Protein AF-A0AAQ3N5R8-F1 (afdb_monomer_lite)

Secondary structure (DSSP, 8-state):
-----EETTEE-TTHHHHHHHHHH---------TT-TT-GGGGHHHHHHHTTSS-HHHHHHHHHHHHHH--TTTHHHHHHHHHHTSPPHHHHHH-SSSPPPHHHHHHHHHHHHHHHHHHHTT--

Radius of gyration: 15.42 Å; chains: 1; bounding box: 42×44×30 Å

Foldseek 3Di:
DDPPQDDPLDGDPVVVVVLQVLLPADQDPPPDDPPDPPQLCVCLVVLLSQLLHPDPVSVLSSLSSVLNRQDPVCLVVVLVVLVVPDDDPVCCVPPPPDHDDPSNVNSSVSNNCSNCVVVVVVVD

pLDDT: mean 78.36, std 16.83, range [29.94, 96.44]

InterPro domains:
  IPR051954 tRNA (32-2'-O)-methyltransferase regulator THADA [PTHR14387] (9-120)
  IPR056842 tRNA (32-2'-O)-methyltransferase regulator THADA-like, C-terminal TPR repeats region [PF25151] (10-114)

Sequence (124 aa):
MTFKIFFGNNLHSSLYPILILLSRLKPSSIAGETGDELDPFLFMPWIRRCSTQSNLRVRVLASRALTSIVSNEKLPAVLHNIISELPSLDKLIKSTSFPISFNFIHGILLQLSTLLDIKFRNLC

Organism: Vigna mungo (NCBI:txid3915)

Structure (mmCIF, N/CA/C/O backbone):
data_AF-A0AAQ3N5R8-F1
#
_entry.id   AF-A0AAQ3N5R8-F1
#
loop_
_atom_site.group_PDB
_atom_site.id
_atom_site.type_symbol
_atom_site.label_atom_id
_atom_site.label_alt_id
_atom_site.label_comp_id
_atom_site.label_asym_id
_atom_site.label_entity_id
_atom_site.label_seq_id
_atom_site.pdbx_PDB_ins_code
_atom_site.Cartn_x
_atom_site.Cartn_y
_atom_site.Cartn_z
_atom_site.occupancy
_atom_site.B_iso_or_equiv
_atom_site.auth_seq_id
_atom_site.auth_comp_id
_atom_site.auth_asym_id
_atom_site.auth_atom_id
_atom_site.pdbx_PDB_model_num
ATOM 1 N N . MET A 1 1 ? -9.227 -26.777 -4.753 1.00 32.94 1 MET A N 1
ATOM 2 C CA . MET A 1 1 ? -9.284 -25.930 -5.964 1.00 32.94 1 MET A CA 1
ATOM 3 C C . MET A 1 1 ? -8.456 -24.682 -5.694 1.00 32.94 1 MET A C 1
ATOM 5 O O . MET A 1 1 ? -8.952 -23.706 -5.155 1.00 32.94 1 MET A O 1
ATOM 9 N N . THR A 1 2 ? -7.147 -24.771 -5.923 1.00 29.94 2 THR A N 1
ATOM 10 C CA . THR A 1 2 ? -6.189 -23.723 -5.551 1.00 29.94 2 THR A CA 1
ATOM 11 C C . THR A 1 2 ? -6.289 -22.589 -6.564 1.00 29.94 2 THR A C 1
ATOM 13 O O . THR A 1 2 ? -5.842 -22.736 -7.701 1.0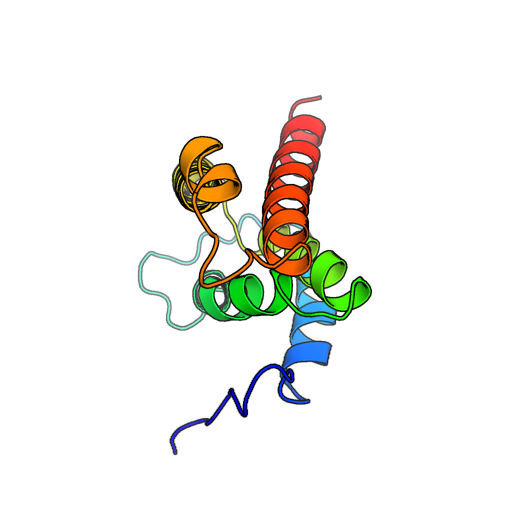0 29.94 2 THR A O 1
ATOM 16 N N . PHE A 1 3 ? -6.907 -21.473 -6.176 1.00 36.16 3 PHE A N 1
ATOM 17 C CA . PHE A 1 3 ? -6.918 -20.251 -6.973 1.00 36.16 3 PHE A CA 1
ATOM 18 C C . PHE A 1 3 ? -5.462 -19.794 -7.202 1.00 36.16 3 PHE A C 1
ATOM 20 O O . PHE A 1 3 ? -4.814 -19.233 -6.321 1.00 36.16 3 PHE A O 1
ATOM 27 N N . LYS A 1 4 ? -4.913 -20.065 -8.393 1.00 40.03 4 LYS A N 1
ATOM 28 C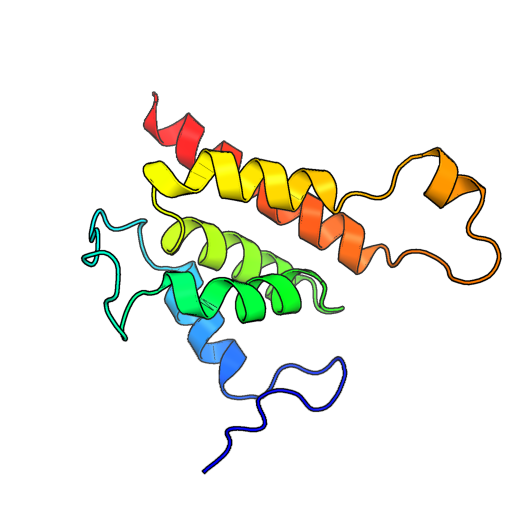 CA . LYS A 1 4 ? -3.632 -19.512 -8.860 1.00 40.03 4 LYS A CA 1
ATOM 29 C C . LYS A 1 4 ? -3.859 -18.050 -9.257 1.00 40.03 4 LYS A C 1
ATOM 31 O O . LYS A 1 4 ? -4.124 -17.746 -10.412 1.00 40.03 4 LYS A O 1
ATOM 36 N N . ILE A 1 5 ? -3.788 -17.147 -8.281 1.00 48.22 5 ILE A N 1
ATOM 37 C CA . ILE A 1 5 ? -4.097 -15.713 -8.451 1.00 48.22 5 ILE A CA 1
ATOM 38 C C . ILE A 1 5 ? -2.923 -14.920 -9.084 1.00 48.22 5 ILE A C 1
ATOM 40 O O . ILE A 1 5 ? -3.092 -13.759 -9.447 1.00 48.22 5 ILE A O 1
ATOM 44 N N . PHE A 1 6 ? -1.745 -15.522 -9.316 1.00 44.12 6 PHE A N 1
ATOM 45 C CA . PHE A 1 6 ? -0.616 -14.828 -9.958 1.00 44.12 6 PHE A CA 1
ATOM 46 C C . PHE A 1 6 ? 0.121 -15.662 -11.015 1.00 44.12 6 PHE A C 1
ATOM 48 O O . PHE A 1 6 ? 0.752 -16.667 -10.697 1.00 44.12 6 PHE A O 1
ATOM 55 N N . PHE A 1 7 ? 0.132 -15.159 -12.254 1.00 37.19 7 PHE A N 1
ATOM 56 C CA . PHE A 1 7 ? 1.115 -15.483 -13.294 1.00 37.19 7 PHE A CA 1
ATOM 57 C C . PHE A 1 7 ? 1.968 -14.219 -13.542 1.00 37.19 7 PHE A C 1
ATOM 59 O O . PHE A 1 7 ? 1.585 -13.323 -14.291 1.00 37.19 7 PHE A O 1
ATOM 66 N N . GLY A 1 8 ? 3.120 -14.110 -12.871 1.00 50.25 8 GLY A N 1
ATOM 67 C CA . GLY A 1 8 ? 4.098 -13.029 -13.093 1.00 50.25 8 GLY A CA 1
ATOM 68 C C . GLY A 1 8 ? 3.706 -11.628 -12.581 1.00 50.25 8 GLY A C 1
ATOM 69 O O . GLY A 1 8 ? 2.978 -11.481 -11.596 1.00 50.25 8 GLY A O 1
ATOM 70 N N . ASN A 1 9 ? 4.247 -10.591 -13.237 1.00 51.66 9 ASN A N 1
ATOM 71 C CA . ASN A 1 9 ? 3.976 -9.160 -12.995 1.00 51.66 9 ASN A CA 1
ATOM 72 C C . ASN A 1 9 ? 2.664 -8.679 -13.646 1.00 51.66 9 ASN A C 1
ATOM 74 O O . ASN A 1 9 ? 2.498 -7.485 -13.866 1.00 51.66 9 ASN A O 1
ATOM 78 N N . ASN A 1 10 ? 1.762 -9.596 -13.998 1.00 53.59 10 ASN A N 1
ATOM 79 C CA . ASN A 1 10 ? 0.477 -9.274 -14.596 1.00 53.59 10 ASN A CA 1
ATOM 80 C C . ASN A 1 10 ? -0.633 -9.611 -13.600 1.00 53.59 10 ASN A C 1
ATOM 82 O O . ASN A 1 10 ? -0.675 -10.701 -13.026 1.00 53.59 10 ASN A O 1
ATOM 86 N N . LEU A 1 11 ? -1.523 -8.648 -13.379 1.00 57.69 11 LEU A N 1
ATOM 87 C CA . LEU A 1 11 ? -2.721 -8.833 -12.567 1.00 57.69 11 LEU A CA 1
ATOM 88 C C . LEU A 1 11 ? -3.626 -9.864 -13.232 1.00 57.69 11 LEU A C 1
ATOM 90 O O . LEU A 1 11 ? -3.932 -9.744 -14.417 1.00 57.69 11 LEU A O 1
ATOM 94 N N . HIS A 1 12 ? -4.093 -10.847 -12.467 1.00 66.62 12 HIS A N 1
ATOM 95 C CA . HIS A 1 12 ? -5.153 -11.731 -12.933 1.00 66.62 12 HIS A CA 1
ATOM 96 C C . HIS A 1 12 ? -6.409 -10.906 -13.251 1.00 66.62 12 HIS A C 1
ATOM 98 O O . HIS A 1 12 ? -6.757 -9.998 -12.493 1.00 66.62 12 HIS A O 1
ATOM 104 N N . SER A 1 13 ? -7.103 -11.218 -14.349 1.00 62.00 13 SER A N 1
ATOM 105 C CA . SER A 1 13 ? -8.218 -10.406 -14.862 1.00 62.00 13 SER A CA 1
ATOM 106 C C . SER A 1 13 ? -9.344 -10.177 -13.841 1.00 62.00 13 SER A C 1
ATOM 108 O O . SER A 1 13 ? -10.042 -9.171 -13.926 1.00 62.00 13 SER A O 1
ATOM 110 N N . SER A 1 14 ? -9.491 -11.049 -12.836 1.00 69.31 14 SER A N 1
ATOM 111 C CA . SER A 1 14 ? -10.467 -10.888 -11.749 1.00 69.31 14 SER A CA 1
ATOM 112 C C . SER A 1 14 ? -10.062 -9.882 -10.660 1.00 69.31 14 SER A C 1
ATOM 114 O O . SER A 1 14 ? -10.931 -9.391 -9.946 1.00 69.31 14 SER A O 1
ATOM 116 N N . LEU A 1 15 ? -8.775 -9.534 -10.525 1.00 68.94 15 LEU A N 1
ATOM 117 C CA . LEU A 1 15 ? -8.301 -8.585 -9.507 1.00 68.94 15 LEU A CA 1
ATOM 118 C C . LEU A 1 15 ? -8.639 -7.135 -9.855 1.00 68.94 15 LEU A C 1
ATOM 120 O O . LEU A 1 15 ? -8.842 -6.322 -8.958 1.00 68.94 15 LEU A O 1
ATOM 124 N N . TYR A 1 16 ? -8.705 -6.795 -11.143 1.00 75.25 16 TYR A N 1
ATOM 125 C CA . TYR A 1 16 ? -8.977 -5.424 -11.573 1.00 75.25 16 TYR A CA 1
ATOM 126 C C . TYR A 1 16 ? -10.404 -4.957 -11.216 1.00 75.25 16 TYR A C 1
ATOM 128 O O . TYR A 1 16 ? -10.529 -3.891 -10.607 1.00 75.25 16 TYR A O 1
ATOM 136 N N . PRO A 1 17 ? -11.471 -5.748 -11.469 1.00 76.50 17 PRO A N 1
ATOM 137 C CA . PRO A 1 17 ? -12.812 -5.438 -10.972 1.00 76.50 17 PRO A CA 1
ATOM 138 C C . PRO A 1 17 ? -12.884 -5.305 -9.445 1.00 76.50 17 PRO A C 1
ATOM 140 O O . PRO A 1 17 ? -13.523 -4.379 -8.949 1.00 76.50 17 PRO A O 1
ATOM 143 N N . ILE A 1 18 ? -12.188 -6.175 -8.700 1.00 80.38 18 ILE A N 1
ATOM 144 C CA . ILE A 1 18 ? -12.127 -6.112 -7.229 1.00 80.38 18 ILE A CA 1
ATOM 145 C C . ILE A 1 18 ? -11.458 -4.808 -6.779 1.00 80.38 18 ILE A C 1
ATOM 147 O O . ILE A 1 18 ? -11.992 -4.111 -5.921 1.00 80.38 18 ILE A O 1
ATOM 151 N N . L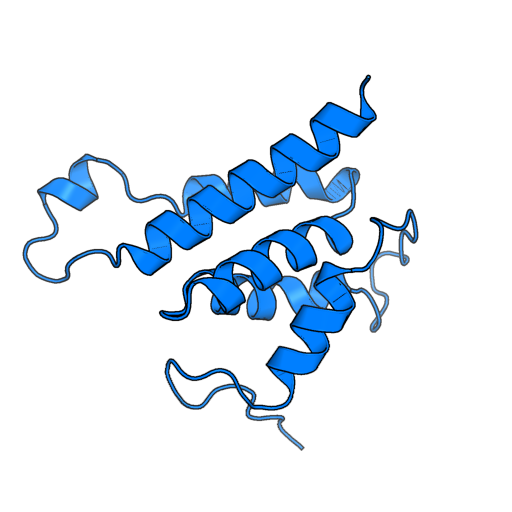EU A 1 19 ? -10.336 -4.419 -7.397 1.00 79.12 19 LEU A N 1
ATOM 152 C CA . LEU A 1 19 ? -9.671 -3.146 -7.109 1.00 79.12 19 LEU A CA 1
ATOM 153 C C . LEU A 1 19 ? -10.591 -1.949 -7.358 1.00 79.12 19 LEU A C 1
ATOM 155 O O . LEU A 1 19 ? -10.641 -1.037 -6.536 1.00 79.12 19 LEU A O 1
ATOM 159 N N . ILE A 1 20 ? -11.318 -1.943 -8.481 1.00 80.88 20 ILE A N 1
ATOM 160 C CA . ILE A 1 20 ? -12.282 -0.882 -8.793 1.00 80.88 20 ILE A CA 1
ATOM 161 C C . ILE A 1 20 ? -13.350 -0.812 -7.706 1.00 80.88 20 ILE A C 1
ATOM 163 O O . ILE A 1 20 ? -13.604 0.278 -7.192 1.00 80.88 20 ILE A O 1
ATOM 167 N N . LEU A 1 21 ? -13.941 -1.950 -7.337 1.00 83.75 21 LEU A N 1
ATOM 168 C CA . LEU A 1 21 ? -14.972 -2.014 -6.308 1.00 83.75 21 LEU A CA 1
ATOM 169 C C . LEU A 1 21 ? -14.449 -1.460 -4.977 1.00 83.75 21 LEU A C 1
ATOM 171 O O . LEU A 1 21 ? -15.000 -0.490 -4.458 1.00 83.75 21 LEU A O 1
ATOM 175 N N . LEU A 1 22 ? -13.332 -2.002 -4.482 1.00 80.62 22 LEU A N 1
ATOM 176 C CA . LEU A 1 22 ? -12.738 -1.612 -3.202 1.00 80.62 22 LEU A CA 1
ATOM 177 C C . LEU A 1 22 ? -12.284 -0.145 -3.182 1.00 80.62 22 LEU A C 1
ATOM 179 O O . LEU A 1 22 ? -12.442 0.530 -2.168 1.00 80.62 22 LEU A O 1
ATOM 183 N N . SER A 1 23 ? -11.781 0.391 -4.301 1.00 79.94 23 SER A N 1
ATOM 184 C CA . SER A 1 23 ? -11.316 1.788 -4.402 1.00 79.94 23 SER A CA 1
ATOM 185 C C . SER A 1 23 ? -12.417 2.846 -4.262 1.00 79.94 23 SER A C 1
ATOM 187 O O . SER A 1 23 ? -12.122 4.039 -4.115 1.00 79.94 23 SER A O 1
ATOM 189 N N . ARG A 1 24 ? -13.681 2.422 -4.368 1.00 82.12 24 ARG A N 1
ATOM 190 C CA . ARG A 1 24 ? -14.867 3.281 -4.279 1.00 82.12 24 ARG A CA 1
ATOM 191 C C . ARG A 1 24 ? -15.641 3.087 -2.980 1.00 82.12 24 ARG A C 1
ATOM 193 O O . ARG A 1 24 ? -16.567 3.857 -2.731 1.00 82.12 24 ARG A O 1
ATOM 200 N N . LEU A 1 25 ? -15.278 2.096 -2.166 1.00 77.19 25 LEU A N 1
ATOM 201 C CA . LEU A 1 25 ? -15.881 1.908 -0.854 1.00 77.19 25 LEU A CA 1
ATOM 202 C C . LEU A 1 25 ? -15.501 3.076 0.057 1.00 77.19 25 LEU A C 1
ATOM 204 O O . LEU A 1 25 ? -14.342 3.493 0.109 1.00 77.19 25 LEU A O 1
ATOM 208 N N . LYS A 1 26 ? -16.481 3.600 0.795 1.00 69.50 26 LYS A N 1
ATOM 209 C CA . LYS A 1 26 ? -16.179 4.458 1.942 1.00 69.50 26 LYS A CA 1
ATOM 210 C C . LYS A 1 26 ? -15.566 3.580 3.038 1.00 69.50 26 LYS A C 1
ATOM 212 O O . LYS A 1 26 ? -16.011 2.441 3.169 1.00 69.50 26 LYS A O 1
ATOM 217 N N . PRO A 1 27 ? -14.589 4.075 3.816 1.00 62.31 27 PRO A N 1
ATOM 218 C CA . PRO A 1 27 ? -14.076 3.340 4.966 1.00 62.31 27 PRO A CA 1
ATOM 219 C C . PRO A 1 27 ? -15.244 3.060 5.920 1.00 62.31 27 PRO A C 1
ATOM 221 O O . PRO A 1 27 ? -15.755 3.968 6.573 1.00 62.31 27 PRO A O 1
ATOM 224 N N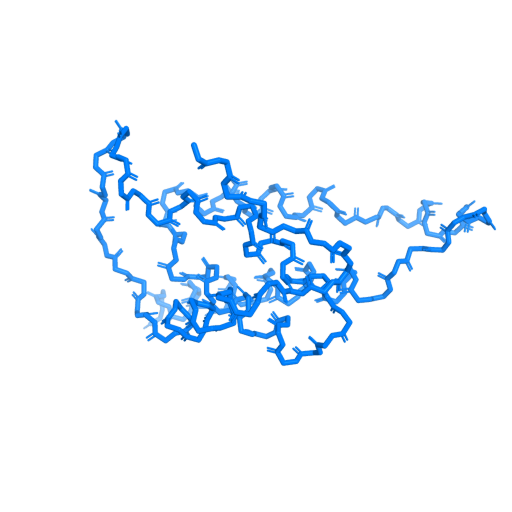 . SER A 1 28 ? -15.733 1.823 5.925 1.00 52.28 28 SER A N 1
ATOM 225 C CA . SER A 1 28 ? -16.853 1.401 6.759 1.00 52.28 28 SER A CA 1
ATOM 226 C C . SER A 1 28 ? -16.337 1.013 8.138 1.00 52.28 28 SER A C 1
ATOM 228 O O . SER A 1 28 ? -15.367 0.268 8.242 1.00 52.28 28 SER A O 1
ATOM 230 N N . SER A 1 29 ? -17.024 1.448 9.196 1.00 52.53 29 SER A N 1
ATOM 231 C CA . SER A 1 29 ? -16.778 1.019 10.584 1.00 52.53 29 SER A CA 1
ATOM 232 C C . SER A 1 29 ? -17.260 -0.417 10.858 1.00 52.53 29 SER A C 1
ATOM 234 O O . SER A 1 29 ? -17.679 -0.730 11.970 1.00 52.53 29 SER A O 1
ATOM 236 N N . ILE A 1 30 ? -17.250 -1.288 9.845 1.00 53.31 30 ILE A N 1
ATOM 237 C CA . ILE A 1 30 ? -17.525 -2.713 10.022 1.00 53.31 30 ILE A CA 1
ATOM 238 C C . ILE A 1 30 ? -16.238 -3.303 10.588 1.00 53.31 30 ILE A C 1
ATOM 240 O O . ILE A 1 30 ? -15.337 -3.718 9.862 1.00 53.31 30 ILE A O 1
ATOM 244 N N . ALA A 1 31 ? -16.118 -3.229 11.910 1.00 54.53 31 ALA A N 1
ATOM 245 C CA . ALA A 1 31 ? -15.230 -4.095 12.655 1.00 54.53 31 ALA A CA 1
ATOM 246 C C . ALA A 1 31 ? -15.838 -5.497 12.551 1.00 54.53 31 ALA A C 1
ATOM 248 O O . ALA A 1 31 ? -16.706 -5.860 13.338 1.00 54.53 31 ALA A O 1
ATOM 249 N N . GLY A 1 32 ? -15.457 -6.241 11.508 1.00 53.62 32 GLY A N 1
ATOM 250 C CA . GLY A 1 32 ? -15.628 -7.688 11.533 1.00 53.62 32 GLY A CA 1
ATOM 251 C C . GLY A 1 32 ? -14.906 -8.208 12.772 1.00 53.62 32 GLY A C 1
ATOM 252 O O . GLY A 1 32 ? -13.792 -7.765 13.072 1.00 53.62 32 GLY A O 1
ATOM 253 N N . GLU A 1 33 ? -15.568 -9.074 13.529 1.00 55.12 33 GLU A N 1
ATOM 254 C CA . GLU A 1 33 ? -14.991 -9.689 14.718 1.00 55.12 33 GLU A CA 1
ATOM 255 C C . GLU A 1 33 ? -13.663 -10.366 14.342 1.00 55.12 33 GLU A C 1
ATOM 257 O O . GLU A 1 33 ? -13.506 -10.912 13.245 1.00 55.12 33 GLU A O 1
ATOM 262 N N . THR A 1 34 ? -12.662 -10.292 15.220 1.00 56.66 34 THR A N 1
ATOM 263 C CA . THR A 1 34 ? -11.351 -10.907 14.977 1.00 56.66 34 THR A CA 1
ATOM 264 C C . THR A 1 34 ? -11.516 -12.393 14.654 1.00 56.66 34 THR A C 1
ATOM 266 O O . THR A 1 34 ? -11.839 -13.173 15.545 1.00 56.66 34 THR A O 1
ATOM 269 N N . GLY A 1 35 ? -11.270 -12.779 13.398 1.00 60.78 35 GLY A N 1
ATOM 270 C CA . GLY A 1 35 ? -11.422 -14.159 12.923 1.00 60.78 35 GLY A CA 1
ATOM 271 C C . GLY A 1 35 ? -12.508 -14.372 11.865 1.00 60.78 35 GLY A C 1
ATOM 272 O O . GLY A 1 35 ? -12.667 -15.505 11.420 1.00 60.78 35 GLY A O 1
ATOM 273 N N . ASP A 1 36 ? -13.219 -13.323 11.439 1.00 70.88 36 ASP A N 1
ATOM 274 C CA . ASP A 1 36 ? -14.186 -13.420 10.342 1.00 70.88 36 ASP A CA 1
ATOM 275 C C . ASP A 1 36 ? -13.492 -13.780 9.012 1.00 70.88 36 ASP A C 1
ATOM 277 O O . ASP A 1 36 ? -12.589 -13.082 8.538 1.00 70.88 36 ASP A O 1
ATOM 281 N N . GLU A 1 37 ? -13.932 -14.877 8.392 1.00 72.19 37 GLU A N 1
ATOM 282 C CA . GLU A 1 37 ? -13.450 -15.364 7.093 1.00 72.19 37 GLU A CA 1
ATOM 283 C C . GLU A 1 37 ? -13.729 -14.353 5.962 1.00 72.19 37 GLU A C 1
ATOM 285 O O . GLU A 1 37 ? -13.113 -14.408 4.895 1.00 72.19 37 GLU A O 1
ATOM 290 N N . LEU A 1 38 ? -14.620 -13.387 6.213 1.00 75.50 38 LEU A N 1
ATOM 291 C CA . LEU A 1 38 ? -14.995 -12.323 5.290 1.00 75.50 38 LEU A CA 1
ATOM 292 C C . LEU A 1 38 ? -14.318 -10.970 5.582 1.00 75.50 38 LEU A C 1
ATOM 294 O O . LEU A 1 38 ? -14.686 -9.980 4.944 1.00 75.50 38 LEU A O 1
ATOM 298 N N . ASP A 1 39 ? -13.319 -10.896 6.481 1.00 80.75 39 ASP A N 1
ATOM 299 C CA . ASP A 1 39 ? -12.597 -9.645 6.778 1.00 80.75 39 ASP A CA 1
ATOM 300 C C . ASP A 1 39 ? -11.947 -9.072 5.495 1.00 80.75 39 ASP A C 1
ATOM 302 O O . ASP A 1 39 ? -11.022 -9.677 4.934 1.00 80.75 39 ASP A O 1
ATOM 306 N N . PRO A 1 40 ? -12.353 -7.871 5.024 1.00 82.94 40 PRO A N 1
ATOM 307 C CA . PRO A 1 40 ? -11.762 -7.236 3.847 1.00 82.94 40 PRO A CA 1
ATOM 308 C C . PRO A 1 40 ? -10.246 -7.020 3.959 1.00 82.94 40 PRO A C 1
ATOM 310 O O . PRO A 1 40 ? -9.551 -6.901 2.946 1.00 82.94 40 PRO A O 1
ATOM 313 N N . PHE A 1 41 ? -9.705 -6.994 5.180 1.00 87.31 41 PHE A N 1
ATOM 314 C CA . PHE A 1 41 ? -8.273 -6.906 5.435 1.00 87.31 41 PHE A CA 1
ATOM 315 C C . PHE A 1 41 ? -7.489 -8.105 4.874 1.00 87.31 41 PHE A C 1
ATOM 317 O O . PHE A 1 41 ? -6.318 -7.955 4.521 1.00 87.31 41 PHE A O 1
ATOM 324 N N . LEU A 1 42 ? -8.126 -9.269 4.688 1.00 86.94 42 LEU A N 1
ATOM 325 C CA . LEU A 1 42 ? -7.517 -10.448 4.056 1.00 86.94 42 LEU A CA 1
ATOM 326 C C . LEU A 1 42 ? -7.076 -10.180 2.605 1.00 86.94 42 LEU A C 1
ATOM 328 O O . LEU A 1 42 ? -6.153 -10.824 2.100 1.00 86.94 42 LEU A O 1
ATOM 332 N N . PHE A 1 43 ? -7.667 -9.183 1.935 1.00 87.88 43 PHE A N 1
ATOM 333 C CA . PHE A 1 43 ? -7.252 -8.765 0.593 1.00 87.88 43 PHE A CA 1
ATOM 334 C C . PHE A 1 43 ? -5.979 -7.909 0.584 1.00 87.88 43 PHE A C 1
ATOM 336 O O . PHE A 1 43 ? -5.405 -7.681 -0.488 1.00 87.88 43 PHE A O 1
ATOM 343 N N . MET A 1 44 ? -5.499 -7.451 1.745 1.00 90.56 44 MET A N 1
ATOM 344 C C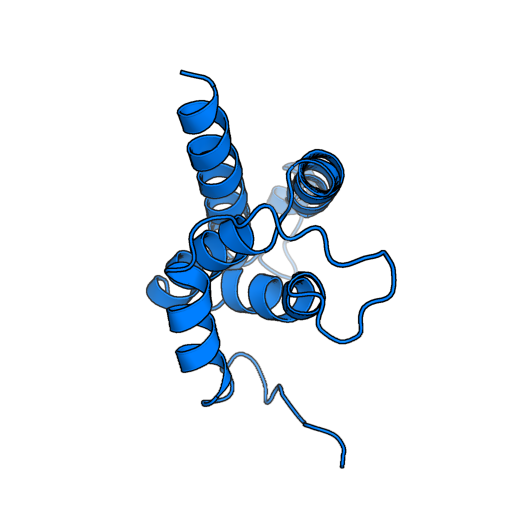A . MET A 1 44 ? -4.371 -6.525 1.843 1.00 90.56 44 MET A CA 1
ATOM 345 C C . MET A 1 44 ? -3.112 -7.016 1.108 1.00 90.56 44 MET A C 1
ATOM 347 O O . MET A 1 44 ? -2.592 -6.234 0.313 1.00 90.56 44 MET A O 1
ATOM 351 N N . PRO A 1 45 ? -2.627 -8.269 1.242 1.00 90.06 45 PRO A N 1
ATOM 352 C CA . PRO A 1 45 ? -1.423 -8.719 0.530 1.00 90.06 45 PRO A CA 1
ATOM 353 C C . PRO A 1 45 ? -1.541 -8.590 -0.998 1.00 90.06 45 PRO A C 1
ATOM 355 O O . PRO A 1 45 ? -0.588 -8.221 -1.689 1.00 90.06 45 PRO A O 1
ATOM 358 N N . TRP A 1 46 ? -2.738 -8.834 -1.531 1.00 88.62 46 TRP A N 1
ATOM 359 C CA . TRP A 1 46 ? -3.027 -8.748 -2.961 1.00 88.62 46 TRP A CA 1
ATOM 360 C C . TRP A 1 46 ? -3.067 -7.291 -3.429 1.00 88.62 46 TRP A C 1
ATOM 362 O O . TRP A 1 46 ? -2.441 -6.948 -4.434 1.00 88.62 46 TRP A O 1
ATOM 372 N N . ILE A 1 47 ? -3.715 -6.408 -2.665 1.00 92.31 47 ILE A N 1
ATOM 373 C CA . ILE A 1 47 ? -3.740 -4.959 -2.925 1.00 92.31 47 ILE A CA 1
ATOM 374 C C . ILE A 1 47 ? -2.328 -4.367 -2.847 1.00 92.31 47 ILE A C 1
ATOM 376 O O . ILE A 1 47 ? -1.924 -3.617 -3.740 1.00 92.31 47 ILE A O 1
ATOM 380 N N . ARG A 1 48 ? -1.533 -4.766 -1.846 1.00 92.50 48 ARG A N 1
ATOM 381 C CA . ARG A 1 48 ? -0.123 -4.373 -1.701 1.00 92.50 48 ARG A CA 1
ATOM 382 C C . ARG A 1 48 ? 0.684 -4.750 -2.939 1.00 92.50 48 ARG A C 1
ATOM 384 O O . ARG A 1 48 ? 1.435 -3.925 -3.447 1.00 92.50 48 ARG A O 1
ATOM 391 N N . ARG A 1 49 ? 0.472 -5.931 -3.521 1.00 90.50 49 ARG A N 1
ATOM 392 C CA . ARG A 1 49 ? 1.140 -6.315 -4.776 1.00 90.50 49 ARG A CA 1
ATOM 393 C C . ARG A 1 49 ? 0.661 -5.517 -5.993 1.00 90.50 49 ARG A C 1
ATOM 395 O O . ARG A 1 49 ? 1.461 -5.216 -6.877 1.00 90.50 49 ARG A O 1
ATOM 402 N N . CYS A 1 50 ? -0.613 -5.131 -6.035 1.00 91.56 50 CYS A N 1
ATOM 403 C CA . CYS A 1 50 ? -1.142 -4.241 -7.074 1.00 91.56 50 CYS A CA 1
ATOM 404 C C . CYS A 1 50 ? -0.509 -2.841 -7.005 1.00 91.56 50 CYS A C 1
ATOM 406 O O . CYS A 1 50 ? -0.304 -2.194 -8.032 1.00 91.56 50 CYS A O 1
ATOM 408 N N . SER A 1 51 ? -0.148 -2.392 -5.801 1.00 92.50 51 SER A N 1
ATOM 409 C CA . SER A 1 51 ? 0.438 -1.069 -5.580 1.00 92.50 51 SER A CA 1
ATOM 410 C C . SER A 1 51 ? 1.805 -0.869 -6.239 1.00 92.50 51 SER A C 1
ATOM 412 O O . SER A 1 51 ? 2.189 0.268 -6.481 1.00 92.50 51 SER A O 1
ATOM 414 N N . THR A 1 52 ? 2.516 -1.945 -6.587 1.00 90.50 52 THR A N 1
ATOM 415 C CA . THR A 1 52 ? 3.877 -1.899 -7.152 1.00 90.50 52 THR A CA 1
ATOM 416 C C . THR A 1 52 ? 3.923 -2.260 -8.641 1.00 90.50 52 THR A C 1
ATOM 418 O O . THR A 1 52 ? 4.997 -2.331 -9.239 1.00 90.50 52 THR A O 1
ATOM 421 N N . GLN A 1 53 ? 2.758 -2.469 -9.267 1.00 89.25 53 GLN A N 1
ATOM 422 C CA . GLN A 1 53 ? 2.639 -2.811 -10.686 1.00 89.25 53 GLN A CA 1
ATOM 423 C C . GLN A 1 53 ? 3.114 -1.665 -11.591 1.00 89.25 53 GLN A C 1
ATOM 425 O O . GLN A 1 53 ? 3.083 -0.490 -11.217 1.00 89.25 53 GLN A O 1
ATOM 430 N N . SER A 1 54 ? 3.506 -1.991 -12.824 1.00 90.38 54 SER A N 1
ATOM 431 C CA . SER A 1 54 ? 3.980 -1.012 -13.814 1.00 90.38 54 SER A CA 1
ATOM 432 C C . SER A 1 54 ? 2.907 0.001 -14.228 1.00 90.38 54 SER A C 1
ATOM 434 O O . SER A 1 54 ? 3.218 1.167 -14.474 1.00 90.38 54 SER A O 1
ATOM 436 N N . ASN A 1 55 ? 1.635 -0.408 -14.240 1.00 90.94 55 ASN A N 1
ATOM 437 C CA . ASN A 1 55 ? 0.514 0.452 -14.601 1.00 90.94 55 ASN A CA 1
ATOM 438 C C . ASN A 1 55 ? 0.160 1.428 -13.464 1.00 90.94 55 ASN A C 1
ATOM 440 O O . ASN A 1 55 ? -0.347 1.030 -12.415 1.00 90.94 55 ASN A O 1
ATOM 444 N N . LEU A 1 56 ? 0.357 2.728 -13.703 1.00 90.88 56 LEU A N 1
ATOM 445 C CA . LEU A 1 56 ? 0.064 3.788 -12.734 1.00 90.88 56 LEU A CA 1
ATOM 446 C C . LEU A 1 56 ? -1.394 3.777 -12.250 1.00 90.88 56 LEU A C 1
ATOM 448 O O . LEU A 1 56 ? -1.638 3.963 -11.059 1.00 90.88 56 LEU A O 1
ATOM 452 N N . ARG A 1 57 ? -2.366 3.530 -13.139 1.00 91.31 57 ARG A N 1
ATOM 453 C CA . ARG A 1 57 ? -3.791 3.515 -12.762 1.00 91.31 57 ARG A CA 1
ATOM 454 C C . ARG A 1 57 ? -4.086 2.411 -11.754 1.00 91.31 57 ARG A C 1
ATOM 456 O O . ARG A 1 57 ? -4.856 2.629 -10.827 1.00 91.31 57 ARG A O 1
ATOM 463 N N . VAL A 1 58 ? -3.439 1.255 -11.901 1.00 91.81 58 VAL A N 1
ATOM 464 C CA . VAL A 1 58 ? -3.538 0.168 -10.920 1.00 91.81 58 VAL A CA 1
ATOM 465 C C . VAL A 1 58 ? -2.975 0.624 -9.582 1.00 91.81 58 VAL A C 1
ATOM 467 O O . VAL A 1 58 ? -3.640 0.431 -8.570 1.00 91.81 58 VAL A O 1
ATOM 470 N N . ARG A 1 59 ? -1.796 1.262 -9.563 1.00 95.00 59 ARG A N 1
ATOM 471 C CA . ARG A 1 59 ? -1.197 1.750 -8.310 1.00 95.00 59 ARG A CA 1
ATOM 472 C C . ARG A 1 59 ? -2.133 2.706 -7.566 1.00 95.00 59 ARG A C 1
ATOM 474 O O . ARG A 1 59 ? -2.309 2.564 -6.361 1.00 95.00 59 ARG A O 1
ATOM 481 N N . VAL A 1 60 ? -2.777 3.625 -8.291 1.00 94.25 60 VAL A N 1
ATOM 482 C CA . VAL A 1 60 ? -3.761 4.580 -7.743 1.00 94.25 60 VAL A CA 1
ATOM 483 C C . VAL A 1 60 ? -5.023 3.889 -7.227 1.00 94.25 60 VAL A C 1
ATOM 485 O O . VAL A 1 60 ? -5.531 4.239 -6.165 1.00 94.25 60 VAL A O 1
ATOM 488 N N . LEU A 1 61 ? -5.551 2.905 -7.953 1.00 93.12 61 LEU A N 1
ATOM 489 C CA . LEU A 1 61 ? -6.713 2.148 -7.486 1.00 93.12 61 LEU A CA 1
ATOM 490 C C . LEU A 1 61 ? -6.370 1.304 -6.252 1.00 93.12 61 LEU A C 1
ATOM 492 O O . LEU A 1 61 ? -7.169 1.244 -5.322 1.00 93.12 61 LEU A O 1
ATOM 496 N N . ALA A 1 62 ? -5.175 0.710 -6.215 1.00 94.19 62 ALA A N 1
ATOM 497 C CA . ALA A 1 62 ? -4.691 -0.078 -5.089 1.00 94.19 62 ALA A CA 1
ATOM 498 C C . ALA A 1 62 ? -4.549 0.768 -3.819 1.00 94.19 62 ALA A C 1
ATOM 500 O O . ALA A 1 62 ? -5.001 0.349 -2.758 1.00 94.19 62 ALA A O 1
ATOM 501 N N . SER A 1 63 ? -3.966 1.967 -3.917 1.00 94.19 63 SER A N 1
ATOM 502 C CA . SER A 1 63 ? -3.807 2.850 -2.757 1.00 94.19 63 SER A CA 1
ATOM 503 C C . SER A 1 63 ? -5.158 3.292 -2.188 1.00 94.19 63 SER A C 1
ATOM 505 O O . SER A 1 63 ? -5.379 3.220 -0.983 1.00 94.19 63 SER A O 1
ATOM 507 N N . ARG A 1 64 ? -6.116 3.634 -3.057 1.00 92.12 64 ARG A N 1
ATOM 508 C CA . ARG A 1 64 ? -7.495 3.943 -2.651 1.00 92.12 64 ARG A CA 1
ATOM 509 C C . ARG A 1 64 ? -8.199 2.740 -2.025 1.00 92.12 64 ARG A C 1
ATOM 511 O O . ARG A 1 64 ? -8.813 2.885 -0.975 1.00 92.12 64 ARG A O 1
ATOM 518 N N . ALA A 1 65 ? -8.089 1.558 -2.629 1.00 92.50 65 ALA A N 1
ATOM 519 C CA . ALA A 1 65 ? -8.661 0.328 -2.082 1.00 92.50 65 ALA A CA 1
ATOM 520 C C . ALA A 1 65 ? -8.081 -0.013 -0.702 1.00 92.50 65 ALA A C 1
ATOM 522 O O . ALA A 1 65 ? -8.811 -0.440 0.182 1.00 92.50 65 ALA A O 1
ATOM 523 N N . LEU A 1 66 ? -6.787 0.229 -0.481 1.00 91.88 66 LEU A N 1
ATOM 524 C CA . LEU A 1 66 ? -6.165 0.017 0.824 1.00 91.88 66 LEU A CA 1
ATOM 525 C C . LEU A 1 66 ? -6.824 0.878 1.911 1.00 91.88 66 LEU A C 1
ATOM 527 O O . LEU A 1 66 ? -7.057 0.410 3.019 1.00 91.88 66 LEU A O 1
ATOM 531 N N . THR A 1 67 ? -7.169 2.124 1.591 1.00 89.81 67 THR A N 1
ATOM 532 C CA . THR A 1 67 ? -7.772 3.039 2.571 1.00 89.81 67 THR A CA 1
ATOM 533 C C . THR A 1 67 ? -9.177 2.635 3.011 1.00 89.81 67 THR A C 1
ATOM 535 O O . THR A 1 67 ? -9.583 2.992 4.116 1.00 89.81 67 THR A O 1
ATOM 538 N N . SER A 1 68 ? -9.914 1.889 2.182 1.00 87.44 68 SER A N 1
ATOM 539 C CA . SER A 1 68 ? -11.267 1.442 2.515 1.00 87.44 68 SER A CA 1
ATOM 540 C C . SER A 1 68 ? -11.288 0.183 3.381 1.00 87.44 68 SER A C 1
ATOM 542 O O . SER A 1 68 ? -12.229 0.012 4.150 1.00 87.44 68 SER A O 1
ATOM 544 N N . ILE A 1 69 ? -10.249 -0.657 3.305 1.00 88.00 69 ILE A N 1
ATOM 545 C CA . ILE A 1 69 ? -10.154 -1.910 4.075 1.00 88.00 69 ILE A CA 1
ATOM 546 C C . ILE A 1 69 ? -9.354 -1.781 5.382 1.00 88.00 69 ILE A C 1
ATOM 548 O O . ILE A 1 69 ? -9.385 -2.683 6.216 1.00 88.00 69 ILE A O 1
ATOM 552 N N . VAL A 1 70 ? -8.607 -0.688 5.574 1.00 88.38 70 VAL A N 1
ATOM 553 C CA . VAL A 1 70 ? -7.822 -0.450 6.797 1.00 88.38 70 VAL A CA 1
ATOM 554 C C . VAL A 1 70 ? -8.664 0.321 7.818 1.00 88.38 70 VAL A C 1
ATOM 556 O O . VAL A 1 70 ? -8.957 1.511 7.652 1.00 88.38 70 VAL A O 1
ATOM 559 N N . SER A 1 71 ? -9.031 -0.360 8.906 1.00 85.88 71 SER A N 1
ATOM 560 C CA . SER A 1 71 ? -9.701 0.251 10.058 1.00 85.88 71 SER A CA 1
ATOM 561 C C . SER A 1 71 ? -8.772 1.212 10.814 1.00 85.88 71 SER A C 1
ATOM 563 O O . SER A 1 71 ? -7.548 1.158 10.682 1.00 85.88 71 SER A O 1
ATOM 565 N N . ASN A 1 72 ? -9.348 2.107 11.626 1.00 83.88 72 ASN A N 1
ATOM 566 C CA . ASN A 1 72 ? -8.568 3.057 12.434 1.00 83.88 72 ASN A CA 1
ATOM 567 C C . ASN A 1 72 ? -7.629 2.349 13.422 1.00 83.88 72 ASN A C 1
ATOM 569 O O . ASN A 1 72 ? -6.511 2.804 13.630 1.00 83.88 72 ASN A O 1
ATOM 573 N N . GLU A 1 73 ? -8.060 1.219 13.978 1.00 85.88 73 GLU A N 1
ATOM 574 C CA . GLU A 1 73 ? -7.280 0.424 14.933 1.00 85.88 73 GLU A CA 1
ATOM 575 C C . GLU A 1 73 ? -6.050 -0.216 14.282 1.00 85.88 73 GLU A C 1
ATOM 577 O O . GLU A 1 73 ? -4.959 -0.204 14.847 1.00 85.88 73 GLU A O 1
ATOM 582 N N . LYS A 1 74 ? -6.202 -0.733 13.054 1.00 87.56 74 LYS A N 1
ATOM 583 C CA . LYS A 1 74 ? -5.109 -1.370 12.302 1.00 87.56 74 LYS A CA 1
ATOM 584 C C . LYS A 1 74 ? -4.164 -0.342 11.660 1.00 87.56 74 LYS A C 1
ATOM 586 O O . LYS A 1 74 ? -3.064 -0.701 11.241 1.00 87.56 74 LYS A O 1
ATOM 591 N N . LEU A 1 75 ? -4.562 0.931 11.577 1.00 88.56 75 LEU A N 1
ATOM 592 C CA . LEU A 1 75 ? -3.842 1.969 10.835 1.00 88.56 75 LEU A CA 1
ATOM 593 C C . LEU A 1 75 ? -2.389 2.183 11.295 1.00 88.56 75 LEU A C 1
ATOM 595 O O . LEU A 1 75 ? -1.526 2.196 10.416 1.00 88.56 75 LEU A O 1
ATOM 599 N N . PRO A 1 76 ? -2.061 2.325 12.598 1.00 90.75 76 PRO A N 1
ATOM 600 C CA . PRO A 1 76 ? -0.678 2.564 13.017 1.00 90.75 76 PRO A CA 1
ATOM 601 C C . PRO A 1 76 ? 0.252 1.410 12.629 1.00 90.75 76 PRO A C 1
ATOM 603 O O . PRO A 1 76 ? 1.341 1.636 12.103 1.00 90.75 76 PRO A O 1
ATOM 606 N N . ALA A 1 77 ? -0.213 0.170 12.814 1.00 93.06 77 ALA A N 1
ATOM 607 C CA . ALA A 1 77 ? 0.530 -1.027 12.436 1.00 93.06 77 ALA A CA 1
ATOM 608 C C . ALA A 1 77 ? 0.732 -1.108 10.916 1.00 93.06 77 ALA A C 1
ATOM 610 O O . ALA A 1 77 ? 1.837 -1.379 10.447 1.00 93.06 77 ALA A O 1
ATOM 611 N N . VAL A 1 78 ? -0.315 -0.814 10.136 1.00 93.31 78 VAL A N 1
ATOM 612 C CA . VAL A 1 78 ? -0.221 -0.757 8.673 1.00 93.31 78 VAL A CA 1
ATOM 613 C C . VAL A 1 78 ? 0.773 0.318 8.242 1.00 93.31 78 VAL A C 1
ATOM 615 O O . VAL A 1 78 ? 1.683 0.002 7.489 1.00 93.31 78 VAL A O 1
ATOM 618 N N . LEU A 1 79 ? 0.671 1.554 8.735 1.00 94.00 79 LEU A N 1
ATOM 619 C CA . LEU A 1 79 ? 1.606 2.629 8.385 1.00 94.00 79 LEU A CA 1
ATOM 620 C C . LEU A 1 79 ? 3.056 2.239 8.682 1.00 94.00 79 LEU A C 1
ATOM 622 O O . LEU A 1 79 ? 3.907 2.373 7.804 1.00 94.00 79 LEU A O 1
ATOM 626 N N . HIS A 1 80 ? 3.323 1.699 9.872 1.00 94.62 80 HIS A N 1
ATOM 627 C CA . HIS A 1 80 ? 4.654 1.234 10.248 1.00 94.62 80 HIS A CA 1
ATOM 628 C C . HIS A 1 80 ? 5.189 0.171 9.274 1.00 94.62 80 HIS A C 1
ATOM 630 O O . HIS A 1 80 ? 6.314 0.290 8.791 1.00 94.62 80 HIS A O 1
ATOM 636 N N . ASN A 1 81 ? 4.367 -0.824 8.921 1.00 94.50 81 ASN A N 1
ATOM 637 C CA . ASN A 1 81 ? 4.739 -1.873 7.966 1.00 94.50 81 ASN A CA 1
ATOM 638 C C . ASN A 1 81 ? 5.031 -1.320 6.565 1.00 94.50 81 ASN A C 1
ATOM 640 O O . ASN A 1 81 ? 5.938 -1.788 5.889 1.00 94.50 81 ASN A O 1
ATOM 644 N N . ILE A 1 82 ? 4.282 -0.314 6.112 1.00 94.38 82 ILE A N 1
ATOM 645 C CA . ILE A 1 82 ? 4.505 0.288 4.792 1.00 94.38 82 ILE A CA 1
ATOM 646 C C . ILE A 1 82 ? 5.787 1.126 4.779 1.00 94.38 82 ILE A C 1
ATOM 648 O O . ILE A 1 82 ? 6.521 1.102 3.792 1.00 94.38 82 ILE A O 1
ATOM 652 N N . ILE A 1 83 ? 6.052 1.871 5.854 1.00 93.88 83 ILE A N 1
ATOM 653 C CA . ILE A 1 83 ? 7.247 2.712 5.982 1.00 93.88 83 ILE A CA 1
ATOM 654 C C . ILE A 1 83 ? 8.507 1.847 6.050 1.00 93.88 83 ILE A C 1
ATOM 656 O O . ILE A 1 83 ? 9.502 2.187 5.415 1.00 93.88 83 ILE A O 1
ATOM 660 N N . SER A 1 84 ? 8.468 0.717 6.762 1.00 93.94 84 SER A N 1
ATOM 661 C CA . SER A 1 84 ? 9.627 -0.177 6.896 1.00 93.94 84 SER A CA 1
ATOM 662 C C . SER A 1 84 ? 10.040 -0.855 5.582 1.00 93.94 84 SER A C 1
ATOM 664 O O . SER A 1 84 ? 11.182 -1.290 5.449 1.00 93.94 84 SER A O 1
ATOM 666 N N . GLU A 1 85 ? 9.148 -0.903 4.587 1.00 91.31 85 GLU A N 1
ATOM 667 C CA . GLU A 1 85 ? 9.450 -1.391 3.239 1.00 91.31 85 GLU A CA 1
ATOM 668 C C . GLU A 1 85 ? 10.206 -0.370 2.367 1.00 91.31 85 GLU A C 1
ATOM 670 O O . GLU A 1 85 ? 10.732 -0.742 1.311 1.00 91.31 85 GLU A O 1
ATOM 675 N N . LEU A 1 86 ? 10.277 0.909 2.764 1.00 90.06 86 LEU A N 1
ATOM 676 C CA . LEU A 1 86 ? 11.043 1.900 2.008 1.00 90.06 86 LEU A CA 1
ATOM 677 C C . LEU A 1 86 ? 12.537 1.548 2.032 1.00 90.06 86 LEU A C 1
ATOM 679 O O . LEU A 1 86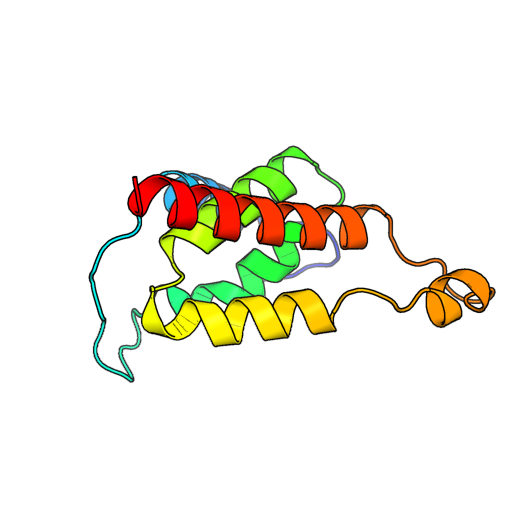 ? 13.104 1.275 3.093 1.00 90.06 86 LEU A O 1
ATOM 683 N N . PRO A 1 87 ? 13.215 1.571 0.873 1.00 87.12 87 PRO A N 1
ATOM 684 C CA . PRO A 1 87 ? 14.648 1.343 0.837 1.00 87.12 87 PRO A CA 1
ATOM 685 C C . PRO A 1 87 ? 15.374 2.463 1.587 1.00 87.12 87 PRO A C 1
ATOM 687 O O . PRO A 1 87 ? 15.096 3.644 1.377 1.00 87.12 87 PRO A O 1
ATOM 690 N N . SER A 1 88 ? 16.344 2.097 2.424 1.00 83.44 88 SER A N 1
ATOM 691 C CA . SER A 1 88 ? 17.253 3.078 3.008 1.00 83.44 88 SER A CA 1
ATOM 692 C C . SER A 1 88 ? 18.104 3.733 1.918 1.00 83.44 88 SER A C 1
ATOM 694 O O . SER A 1 88 ? 18.425 3.112 0.899 1.00 83.44 88 SER A O 1
ATOM 696 N N . LEU A 1 89 ? 18.499 4.987 2.149 1.00 77.62 89 LEU A N 1
ATOM 697 C CA . LEU A 1 89 ? 19.343 5.746 1.224 1.00 77.62 89 LEU A CA 1
ATOM 698 C C . LEU A 1 89 ? 20.637 4.985 0.893 1.00 77.62 89 LEU A C 1
ATOM 700 O O . LEU A 1 89 ? 21.014 4.873 -0.270 1.00 77.62 89 LEU A O 1
ATOM 704 N N . ASP A 1 90 ? 21.244 4.357 1.901 1.00 76.69 90 ASP A N 1
ATOM 705 C CA . ASP A 1 90 ? 22.432 3.519 1.728 1.00 76.69 90 ASP A CA 1
ATOM 706 C C . ASP A 1 90 ? 22.199 2.347 0.777 1.00 76.69 90 ASP A C 1
ATOM 708 O O . ASP A 1 90 ? 23.066 2.018 -0.030 1.00 76.69 90 ASP A O 1
ATOM 712 N N . LYS A 1 91 ? 21.026 1.710 0.853 1.00 76.75 91 LYS A N 1
ATOM 713 C CA . LYS A 1 91 ? 20.671 0.588 -0.019 1.00 76.75 91 LYS A CA 1
ATOM 714 C C . LYS A 1 91 ? 20.446 1.057 -1.453 1.00 76.75 91 LYS A C 1
ATOM 716 O O . LYS A 1 91 ? 20.805 0.332 -2.371 1.00 76.75 91 LYS A O 1
ATOM 721 N N . LEU A 1 92 ? 19.910 2.262 -1.638 1.00 75.12 92 LEU A N 1
ATOM 722 C CA . LEU A 1 92 ? 19.683 2.865 -2.951 1.00 75.12 92 LEU A CA 1
ATOM 723 C C . LEU A 1 92 ? 20.992 3.280 -3.642 1.00 75.12 92 LEU A C 1
ATOM 725 O O . LEU A 1 92 ? 21.113 3.136 -4.854 1.00 75.12 92 LEU A O 1
ATOM 729 N N . ILE A 1 93 ? 21.982 3.738 -2.871 1.00 76.00 93 ILE A N 1
ATOM 730 C CA . ILE A 1 93 ? 23.312 4.108 -3.381 1.00 76.00 93 ILE A CA 1
ATOM 731 C C . ILE A 1 93 ? 24.171 2.861 -3.654 1.00 76.00 93 ILE A C 1
ATOM 733 O O . ILE A 1 93 ? 24.913 2.821 -4.632 1.00 76.00 93 ILE A O 1
ATOM 737 N N . LYS A 1 94 ? 24.072 1.826 -2.807 1.00 75.19 94 LYS A N 1
ATOM 738 C CA . LYS A 1 94 ? 24.902 0.609 -2.896 1.00 75.19 94 LYS A CA 1
ATOM 739 C C . LYS A 1 94 ? 24.332 -0.481 -3.809 1.00 75.19 94 LYS A C 1
ATOM 741 O O . LYS A 1 94 ? 25.050 -1.432 -4.110 1.00 75.19 94 LYS A O 1
ATOM 746 N N . SER A 1 95 ? 23.068 -0.403 -4.239 1.00 67.50 95 SER A N 1
ATOM 747 C CA . SER A 1 95 ? 22.450 -1.428 -5.093 1.00 67.50 95 SER A CA 1
ATOM 748 C C . SER A 1 95 ? 22.952 -1.344 -6.539 1.00 67.50 95 SER A C 1
ATOM 750 O O . SER A 1 95 ? 22.250 -0.868 -7.426 1.00 67.50 95 SER A O 1
ATOM 752 N N . THR A 1 96 ? 24.169 -1.820 -6.791 1.00 65.25 96 THR A N 1
ATOM 753 C CA . THR A 1 96 ? 24.742 -1.921 -8.143 1.00 65.25 96 THR A CA 1
ATOM 754 C C . THR A 1 96 ? 24.296 -3.189 -8.878 1.00 65.25 96 THR A C 1
ATOM 756 O O . THR A 1 96 ? 24.297 -3.211 -10.104 1.00 65.25 96 THR A O 1
ATOM 759 N N . SER A 1 97 ? 23.868 -4.234 -8.155 1.00 66.19 97 SER A N 1
ATOM 760 C CA . SER A 1 97 ? 23.501 -5.533 -8.751 1.00 66.19 97 SER A CA 1
ATOM 761 C C . SER A 1 97 ? 22.016 -5.688 -9.100 1.00 66.19 97 SER A C 1
ATOM 763 O O . SER A 1 97 ? 21.696 -6.438 -10.016 1.00 66.19 97 SER A O 1
ATOM 765 N N . PHE A 1 98 ? 21.103 -4.992 -8.410 1.00 65.50 98 PHE A N 1
ATOM 766 C CA . PHE A 1 98 ? 19.663 -5.026 -8.706 1.00 65.50 98 PHE A CA 1
ATOM 767 C C . PHE A 1 98 ? 19.033 -3.656 -8.423 1.00 65.50 98 PHE A C 1
ATOM 769 O O . PHE A 1 98 ? 18.857 -3.308 -7.252 1.00 65.50 98 PHE A O 1
ATOM 776 N N . PRO A 1 99 ? 18.696 -2.862 -9.456 1.00 75.56 99 PRO A N 1
ATOM 777 C CA . PRO A 1 99 ? 18.112 -1.546 -9.253 1.00 75.56 99 PRO A CA 1
ATOM 778 C C . PRO A 1 99 ? 16.727 -1.671 -8.613 1.00 75.56 99 PRO A C 1
ATOM 780 O O . PRO A 1 99 ? 15.885 -2.465 -9.043 1.00 75.56 99 PRO A O 1
ATOM 783 N N . ILE A 1 100 ? 16.479 -0.866 -7.581 1.00 81.12 100 ILE A N 1
ATOM 784 C CA . ILE A 1 100 ? 15.161 -0.780 -6.955 1.00 81.12 100 ILE A CA 1
ATOM 785 C C . ILE A 1 100 ? 14.172 -0.212 -7.977 1.00 81.12 100 ILE A C 1
ATOM 787 O O . ILE A 1 100 ? 14.431 0.797 -8.631 1.00 81.12 100 ILE A O 1
ATOM 791 N N . SER A 1 101 ? 13.007 -0.846 -8.109 1.00 88.56 101 SER A N 1
ATOM 792 C CA . SER A 1 101 ? 11.981 -0.376 -9.036 1.00 88.56 101 SER A CA 1
ATOM 793 C C . SER A 1 101 ? 11.376 0.953 -8.573 1.00 88.56 101 SER A C 1
ATOM 795 O O . SER A 1 101 ? 10.794 1.040 -7.492 1.00 88.56 101 SER A O 1
ATOM 797 N N . PHE A 1 102 ? 11.393 1.978 -9.426 1.00 90.38 102 PHE A N 1
ATOM 798 C CA . PHE A 1 102 ? 10.670 3.226 -9.155 1.00 90.38 102 PHE A CA 1
ATOM 799 C C . PHE A 1 102 ? 9.155 3.019 -9.033 1.00 90.38 102 PHE A C 1
ATOM 801 O O . PHE A 1 102 ? 8.503 3.734 -8.278 1.00 90.38 102 PHE A O 1
ATOM 808 N N . ASN A 1 103 ? 8.589 2.009 -9.708 1.00 93.50 103 ASN A N 1
ATOM 809 C CA . ASN A 1 103 ? 7.177 1.649 -9.544 1.00 93.50 103 ASN A CA 1
ATOM 810 C C . ASN A 1 103 ? 6.887 1.143 -8.127 1.00 93.50 103 ASN A C 1
ATOM 812 O O . ASN A 1 103 ? 5.824 1.441 -7.586 1.00 93.50 103 ASN A O 1
ATOM 816 N N . PHE A 1 104 ? 7.839 0.422 -7.523 1.00 92.62 104 PHE A N 1
ATOM 817 C CA . PHE A 1 104 ? 7.756 -0.008 -6.131 1.00 92.62 104 PHE A CA 1
ATOM 818 C C . PHE A 1 104 ? 7.767 1.204 -5.195 1.00 92.62 104 PHE A C 1
ATOM 820 O O . PHE A 1 104 ? 6.808 1.395 -4.453 1.00 92.62 104 PHE A O 1
ATOM 827 N N . ILE A 1 105 ? 8.780 2.072 -5.302 1.00 94.06 105 ILE A N 1
ATOM 828 C CA . ILE A 1 105 ? 8.902 3.279 -4.463 1.00 94.06 105 ILE A CA 1
ATOM 829 C C . ILE A 1 105 ? 7.654 4.160 -4.598 1.00 94.06 105 ILE A C 1
ATOM 831 O O . ILE A 1 105 ? 7.028 4.513 -3.602 1.00 94.06 105 ILE A O 1
ATOM 835 N N . HIS A 1 106 ? 7.240 4.459 -5.831 1.00 95.25 106 HIS A N 1
ATOM 836 C CA . HIS A 1 106 ? 6.033 5.236 -6.099 1.00 95.25 106 HIS A CA 1
ATOM 837 C C . HIS A 1 106 ? 4.785 4.574 -5.502 1.00 95.25 106 HIS A C 1
ATOM 839 O O . HIS A 1 106 ? 3.914 5.258 -4.973 1.00 95.25 106 HIS A O 1
ATOM 845 N N . GLY A 1 107 ? 4.667 3.249 -5.601 1.00 95.69 107 GLY A N 1
ATOM 846 C CA . GLY A 1 107 ? 3.575 2.484 -5.007 1.00 95.69 107 GLY A CA 1
ATOM 847 C C . GLY A 1 107 ? 3.485 2.643 -3.495 1.00 95.69 107 GLY A C 1
ATOM 848 O O . GLY A 1 107 ? 2.407 2.904 -2.961 1.00 95.69 107 GLY A O 1
ATOM 849 N N . ILE A 1 108 ? 4.619 2.519 -2.805 1.00 95.06 108 ILE A N 1
ATOM 850 C CA . ILE A 1 108 ? 4.724 2.700 -1.353 1.00 95.06 108 ILE A CA 1
ATOM 851 C C . ILE A 1 108 ? 4.341 4.128 -0.954 1.00 95.06 108 ILE A C 1
ATOM 853 O O . ILE A 1 108 ? 3.449 4.312 -0.125 1.00 95.06 108 ILE A O 1
ATOM 857 N N . LEU A 1 109 ? 4.937 5.133 -1.601 1.00 96.19 109 LEU A N 1
ATOM 858 C CA . LEU A 1 109 ? 4.667 6.547 -1.320 1.00 96.19 109 LEU A CA 1
ATOM 859 C C . LEU A 1 109 ? 3.199 6.920 -1.544 1.00 96.19 109 LEU A C 1
ATOM 861 O O . LEU A 1 109 ? 2.613 7.632 -0.733 1.00 96.19 109 LEU A O 1
ATOM 865 N N . LEU A 1 110 ? 2.586 6.407 -2.612 1.00 96.44 110 LEU A N 1
ATOM 866 C CA . LEU A 1 110 ? 1.183 6.670 -2.915 1.00 96.44 110 LEU A CA 1
ATOM 867 C C . LEU A 1 110 ? 0.239 6.068 -1.867 1.00 96.44 110 LEU A C 1
ATOM 869 O O . LEU A 1 110 ? -0.780 6.664 -1.535 1.00 96.44 110 LEU A O 1
ATOM 873 N N . GLN A 1 111 ? 0.563 4.893 -1.327 1.00 95.12 111 GLN A N 1
ATOM 874 C CA . GLN A 1 111 ? -0.222 4.301 -0.243 1.00 95.12 111 GLN A CA 1
ATOM 875 C C . GLN A 1 111 ? -0.126 5.133 1.032 1.00 95.12 111 GLN A C 1
ATOM 877 O O . GLN A 1 111 ? -1.160 5.444 1.618 1.00 95.12 111 GLN A O 1
ATOM 882 N N . LEU A 1 112 ? 1.086 5.546 1.416 1.00 95.00 112 LEU A N 1
ATOM 883 C CA . LEU A 1 112 ? 1.297 6.415 2.576 1.00 95.00 112 LEU A CA 1
ATOM 884 C C . LEU A 1 112 ? 0.529 7.726 2.435 1.00 95.00 112 LEU A C 1
ATOM 886 O O . LEU A 1 112 ? -0.230 8.077 3.334 1.00 95.00 112 LEU A O 1
ATOM 890 N N . SER A 1 113 ? 0.662 8.412 1.296 1.00 94.44 113 SER A N 1
ATOM 891 C CA . SER A 1 113 ? -0.030 9.683 1.085 1.00 94.44 113 SER A CA 1
ATOM 892 C C . SER A 1 113 ? -1.544 9.516 1.175 1.00 94.44 113 SER A C 1
ATOM 894 O O . SER A 1 113 ? -2.180 10.255 1.914 1.00 94.44 113 SER A O 1
ATOM 896 N N . THR A 1 114 ? -2.127 8.507 0.519 1.00 92.06 114 THR A N 1
ATOM 897 C CA . THR A 1 114 ? -3.585 8.289 0.567 1.00 92.06 114 THR A CA 1
ATOM 898 C C . THR A 1 114 ? -4.110 7.910 1.952 1.00 92.06 114 THR A C 1
ATOM 900 O O . THR A 1 114 ? -5.168 8.402 2.343 1.00 92.06 114 THR A O 1
ATOM 903 N N . LEU A 1 115 ? -3.392 7.068 2.706 1.00 91.31 115 LEU A N 1
ATOM 904 C CA . LEU A 1 115 ? -3.787 6.678 4.063 1.00 91.31 115 LEU A CA 1
ATOM 905 C C . LEU A 1 115 ? -3.761 7.872 5.020 1.00 91.31 115 LEU A C 1
ATOM 907 O O . LEU A 1 115 ? -4.699 8.045 5.799 1.00 91.31 115 LEU A O 1
ATOM 911 N N . LEU A 1 116 ? -2.721 8.706 4.934 1.00 89.81 116 LEU A N 1
ATOM 912 C CA . LEU A 1 116 ? -2.606 9.919 5.742 1.00 89.81 116 LEU A CA 1
ATOM 913 C C . LEU A 1 116 ? -3.684 10.936 5.338 1.00 89.81 116 LEU A C 1
ATOM 915 O O . LEU A 1 116 ? -4.447 11.393 6.183 1.00 89.81 116 LEU A O 1
ATOM 919 N N . ASP A 1 117 ? -3.821 11.229 4.047 1.00 84.94 117 ASP A N 1
ATOM 920 C CA . ASP A 1 117 ? -4.727 12.257 3.521 1.00 84.94 117 ASP A CA 1
ATOM 921 C C . ASP A 1 117 ? -6.209 11.970 3.839 1.00 84.94 117 ASP A C 1
ATOM 923 O O . ASP A 1 117 ? -6.975 12.865 4.193 1.00 84.94 117 ASP A O 1
ATOM 927 N N . ILE A 1 118 ? -6.630 10.701 3.788 1.00 72.12 118 ILE A N 1
ATOM 928 C CA . ILE A 1 118 ? -8.010 10.316 4.121 1.00 72.12 118 ILE A CA 1
ATOM 929 C C . ILE A 1 118 ? -8.283 10.418 5.619 1.00 72.12 118 ILE A C 1
ATOM 931 O O . ILE A 1 118 ? -9.387 10.786 6.009 1.00 72.12 118 ILE A O 1
ATOM 935 N N . LYS A 1 119 ? -7.314 10.096 6.476 1.00 65.38 119 LYS A N 1
ATOM 936 C CA . LYS A 1 119 ? -7.548 10.079 7.924 1.00 65.38 119 LYS A CA 1
ATOM 937 C C . LYS A 1 119 ? -7.375 11.464 8.548 1.00 65.38 119 LYS A C 1
ATOM 939 O O . LYS A 1 119 ? -8.174 11.801 9.413 1.00 65.38 119 LYS A O 1
ATOM 944 N N . PHE A 1 120 ? -6.468 12.303 8.041 1.00 62.59 120 PHE A N 1
ATOM 945 C CA . PHE A 1 120 ? -6.351 13.705 8.462 1.00 62.59 120 PHE A CA 1
ATOM 946 C C . PHE A 1 120 ? -7.540 14.571 8.026 1.00 62.59 120 PHE A C 1
ATOM 948 O O . PHE A 1 120 ? -7.977 15.408 8.806 1.00 62.59 120 PHE A O 1
ATOM 955 N N . ARG A 1 121 ? -8.148 14.331 6.854 1.00 58.16 121 ARG A N 1
ATOM 956 C CA . ARG A 1 121 ? -9.402 15.017 6.479 1.00 58.16 121 ARG A CA 1
ATOM 957 C C . ARG A 1 121 ? -10.621 14.634 7.319 1.00 58.16 121 ARG A C 1
ATOM 959 O O . ARG A 1 121 ? -11.597 15.362 7.280 1.00 58.16 121 ARG A O 1
ATOM 966 N N . ASN A 1 122 ? -10.583 13.519 8.050 1.00 55.00 122 ASN A N 1
ATOM 967 C CA . ASN A 1 122 ? -11.659 13.129 8.971 1.00 55.00 122 ASN A CA 1
ATOM 968 C C . ASN A 1 122 ? -11.462 13.694 10.396 1.00 55.00 122 ASN A C 1
ATOM 970 O O . ASN A 1 122 ? -12.276 13.410 11.269 1.00 55.00 122 ASN A O 1
ATOM 974 N N . LEU A 1 123 ? -10.367 14.428 10.644 1.00 51.66 123 LEU A N 1
ATOM 975 C CA . LEU A 1 123 ? -10.054 15.097 11.917 1.00 51.66 123 LEU A CA 1
ATOM 976 C C . LEU A 1 123 ? -10.390 16.604 11.899 1.00 51.66 123 LEU A C 1
ATOM 978 O O . LEU A 1 123 ? -10.264 17.255 12.935 1.00 51.66 123 LEU A O 1
ATOM 982 N N . CYS A 1 124 ? -10.794 17.147 10.747 1.00 42.56 124 CYS A N 1
ATOM 983 C CA . CYS A 1 124 ? -11.300 18.511 10.569 1.00 42.56 124 CYS A CA 1
ATOM 984 C C . CYS A 1 124 ? -12.790 18.465 10.227 1.00 42.56 124 CYS A C 1
ATOM 986 O O . CYS A 1 124 ? -13.498 19.412 10.629 1.00 42.56 124 CYS A O 1
#